Protein AF-A0A7V9Q1S1-F1 (afdb_monomer_lite)

Radius of gyration: 21.04 Å; chains: 1; bounding box: 52×29×52 Å

Structure (mmCIF, N/CA/C/O backbone):
data_AF-A0A7V9Q1S1-F1
#
_entry.id   AF-A0A7V9Q1S1-F1
#
loop_
_atom_site.group_PDB
_atom_site.id
_atom_site.type_symbol
_atom_site.label_atom_id
_atom_site.label_alt_id
_atom_site.label_comp_id
_atom_site.label_asym_id
_atom_site.label_entity_id
_atom_site.label_seq_id
_atom_site.pdbx_PDB_ins_code
_atom_site.Cartn_x
_atom_site.Cartn_y
_atom_site.Cartn_z
_atom_site.occupancy
_atom_site.B_iso_or_equiv
_atom_site.auth_seq_id
_atom_site.auth_comp_id
_atom_site.auth_asym_id
_atom_site.auth_atom_id
_atom_site.pdbx_PDB_model_num
ATOM 1 N N . SER A 1 1 ? -12.401 18.064 0.194 1.00 54.75 1 SER A N 1
ATOM 2 C CA . SER A 1 1 ? -12.047 16.628 0.103 1.00 54.75 1 SER A CA 1
ATOM 3 C C . SER A 1 1 ? -12.050 15.914 1.455 1.00 54.75 1 SER A C 1
ATOM 5 O O . SER A 1 1 ? -12.753 14.924 1.586 1.00 54.75 1 SER A O 1
ATOM 7 N N . VAL A 1 2 ? -11.373 16.431 2.492 1.00 55.75 2 VAL A N 1
ATOM 8 C CA . VAL A 1 2 ? -11.331 15.814 3.843 1.00 55.75 2 VAL A CA 1
ATOM 9 C C . VAL A 1 2 ? -12.716 15.676 4.501 1.00 55.75 2 VAL A C 1
ATOM 11 O O . VAL A 1 2 ? -13.007 14.653 5.111 1.00 55.75 2 VAL A O 1
ATOM 14 N N . LEU A 1 3 ? -13.599 16.665 4.326 1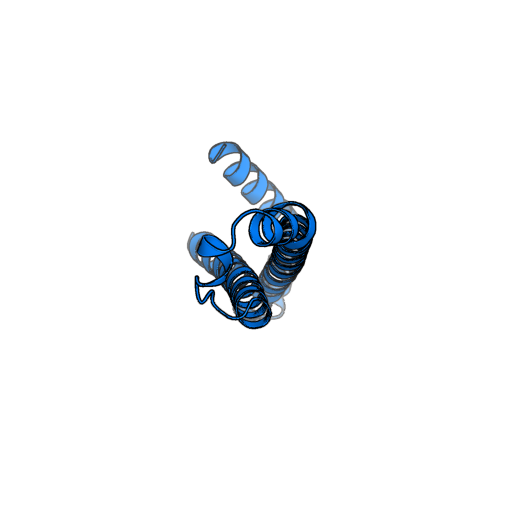.00 69.00 3 LEU A N 1
ATOM 15 C CA . LEU A 1 3 ? -14.962 16.634 4.879 1.00 69.00 3 LEU A CA 1
ATOM 16 C C . LEU A 1 3 ? -15.835 15.523 4.278 1.00 69.00 3 LEU A C 1
ATOM 18 O O . LEU A 1 3 ? -16.585 14.882 5.006 1.00 69.00 3 LEU A O 1
ATOM 22 N N . LEU A 1 4 ? -15.706 15.259 2.973 1.00 72.69 4 LEU A N 1
ATOM 23 C CA . LEU A 1 4 ? -16.445 14.182 2.305 1.00 72.69 4 LEU A CA 1
ATOM 24 C C . LEU A 1 4 ? -15.960 12.813 2.783 1.00 72.69 4 LEU A C 1
ATOM 26 O O . LEU A 1 4 ? -16.775 11.981 3.160 1.00 72.69 4 LEU A O 1
ATOM 30 N N . VAL A 1 5 ? -14.641 12.619 2.872 1.00 65.44 5 VAL A N 1
ATOM 31 C CA . VAL A 1 5 ? -14.042 11.387 3.411 1.00 65.44 5 VAL A CA 1
ATOM 32 C C . VAL A 1 5 ? -14.495 11.148 4.855 1.00 65.44 5 VAL A C 1
ATOM 34 O O . VAL A 1 5 ? -14.924 10.048 5.190 1.00 65.44 5 VAL A O 1
ATOM 37 N N . ALA A 1 6 ? -14.488 12.187 5.696 1.00 66.94 6 ALA A N 1
ATOM 38 C CA . ALA A 1 6 ? -14.961 12.090 7.075 1.00 66.94 6 ALA A CA 1
ATOM 39 C C . ALA A 1 6 ? -16.452 11.720 7.168 1.00 66.94 6 ALA A C 1
ATOM 41 O O . ALA A 1 6 ? -16.836 10.970 8.065 1.00 66.94 6 ALA A O 1
ATOM 42 N N . ASN A 1 7 ? -17.294 12.222 6.258 1.00 68.62 7 ASN A N 1
ATOM 43 C CA . ASN A 1 7 ? -18.726 11.926 6.263 1.00 68.62 7 ASN A CA 1
ATOM 44 C C . ASN A 1 7 ? -19.025 10.504 5.763 1.00 68.62 7 ASN A C 1
ATOM 46 O O . ASN A 1 7 ? -19.834 9.798 6.362 1.00 68.62 7 ASN A O 1
ATOM 50 N N . THR A 1 8 ? -18.307 10.045 4.736 1.00 75.75 8 THR A N 1
ATOM 51 C CA . THR A 1 8 ? -18.401 8.669 4.228 1.00 75.75 8 THR A CA 1
ATOM 52 C C . THR A 1 8 ? -17.941 7.650 5.270 1.00 75.75 8 THR A C 1
ATOM 54 O O . THR A 1 8 ? -18.613 6.642 5.483 1.00 75.75 8 THR A O 1
ATOM 57 N N . ILE A 1 9 ? -16.850 7.935 5.994 1.00 65.69 9 ILE A N 1
ATOM 58 C CA . ILE A 1 9 ? -16.391 7.091 7.109 1.00 65.69 9 ILE A CA 1
ATOM 59 C C . ILE A 1 9 ? -17.472 7.011 8.196 1.00 65.69 9 ILE A C 1
ATOM 61 O O . ILE A 1 9 ? -17.788 5.914 8.656 1.00 65.69 9 ILE A O 1
ATOM 65 N N . ARG A 1 10 ? -18.099 8.143 8.551 1.00 65.88 10 ARG A N 1
ATOM 66 C CA . ARG A 1 10 ? -19.191 8.205 9.538 1.00 65.88 10 ARG A CA 1
ATOM 67 C C . ARG A 1 10 ? -20.388 7.339 9.140 1.00 65.88 10 ARG A C 1
ATOM 69 O O . ARG A 1 10 ? -20.892 6.590 9.970 1.00 65.88 10 ARG A O 1
ATOM 76 N N . LEU A 1 11 ? -20.797 7.411 7.873 1.00 72.38 11 LEU A N 1
ATOM 77 C CA . LEU A 1 11 ? -21.866 6.589 7.299 1.00 72.38 11 LEU A CA 1
ATOM 78 C C . LEU A 1 11 ? -21.519 5.095 7.322 1.00 72.38 11 LEU A C 1
ATOM 80 O O . LEU A 1 11 ? -22.343 4.285 7.741 1.00 72.38 11 LEU A O 1
ATOM 84 N N . SER A 1 12 ? -20.290 4.728 6.946 1.00 67.75 12 SER A N 1
ATOM 85 C CA . SER A 1 12 ? -19.846 3.326 6.949 1.00 67.75 12 SER A CA 1
ATOM 86 C C . SER A 1 12 ? -19.779 2.726 8.360 1.00 67.75 12 SER A C 1
ATOM 88 O O . SER A 1 12 ? -20.193 1.587 8.573 1.00 67.75 12 SER A O 1
ATOM 90 N N . LEU A 1 13 ? -19.328 3.513 9.345 1.00 64.12 13 LEU A N 1
ATOM 91 C CA . LEU A 1 13 ? -19.295 3.116 10.752 1.00 64.12 13 LEU A CA 1
ATOM 92 C C . LEU A 1 13 ? -20.707 2.965 11.317 1.00 64.12 13 LEU A C 1
ATOM 94 O O . LEU A 1 13 ? -20.964 2.018 12.055 1.00 64.12 13 LEU A O 1
ATOM 98 N N . TYR A 1 14 ? -21.635 3.850 10.942 1.00 69.75 14 TYR A N 1
ATOM 99 C CA . TYR A 1 14 ? -23.040 3.717 11.324 1.00 69.75 14 TYR A CA 1
ATOM 100 C C . TYR A 1 14 ? -23.667 2.442 10.752 1.00 69.75 14 TYR A C 1
ATOM 102 O O . TYR A 1 14 ? -24.372 1.737 11.472 1.00 69.75 14 TYR A O 1
ATOM 110 N N . ALA A 1 15 ? -23.360 2.106 9.495 1.00 65.38 15 ALA A N 1
ATOM 111 C CA . ALA A 1 15 ? -23.848 0.891 8.846 1.00 65.38 15 ALA A CA 1
ATOM 112 C C . ALA A 1 15 ? -23.319 -0.396 9.511 1.00 65.38 15 ALA A C 1
ATOM 114 O O . ALA A 1 15 ? -24.051 -1.378 9.605 1.00 65.38 15 ALA A O 1
ATOM 115 N N . ARG A 1 16 ? -22.083 -0.384 10.035 1.00 67.12 16 ARG A N 1
ATOM 116 C CA . ARG A 1 16 ? -21.456 -1.537 10.717 1.00 67.12 16 ARG A CA 1
ATOM 117 C C . ARG A 1 16 ? -21.588 -1.524 12.245 1.00 67.12 16 ARG A C 1
ATOM 119 O O . ARG A 1 16 ? -21.086 -2.425 12.914 1.00 67.12 16 ARG A O 1
ATOM 126 N N . ARG A 1 17 ? -22.283 -0.538 12.826 1.00 70.06 17 ARG A N 1
ATOM 127 C CA . ARG A 1 17 ? -22.402 -0.370 14.287 1.00 70.06 17 ARG A CA 1
ATOM 128 C C . ARG A 1 17 ? -22.976 -1.611 14.979 1.00 70.06 17 ARG A C 1
ATOM 130 O O . ARG A 1 17 ? -22.471 -1.996 16.027 1.00 70.06 17 ARG A O 1
ATOM 137 N N . ARG A 1 18 ? -23.977 -2.256 14.370 1.00 68.38 18 ARG A N 1
ATOM 138 C CA . ARG A 1 18 ? -24.603 -3.483 14.893 1.00 68.38 18 ARG A CA 1
ATOM 139 C C . ARG A 1 18 ? -23.640 -4.672 14.923 1.00 68.38 18 ARG A C 1
ATOM 141 O O . ARG A 1 18 ? -23.660 -5.428 15.883 1.00 68.38 18 ARG A O 1
ATOM 148 N N . GLU A 1 19 ? -22.782 -4.825 13.914 1.00 70.81 19 GLU A N 1
ATOM 149 C CA . GLU A 1 19 ? -21.784 -5.906 13.878 1.00 70.81 19 GLU A CA 1
ATOM 150 C C . GLU A 1 19 ? -20.736 -5.722 14.978 1.00 70.81 19 GLU A C 1
ATOM 152 O O . GLU A 1 19 ? -20.410 -6.668 15.689 1.00 70.81 19 GLU A O 1
ATOM 157 N N . VAL A 1 20 ? -20.257 -4.488 15.166 1.00 71.25 20 VAL A N 1
ATOM 158 C CA . VAL A 1 20 ? -19.297 -4.150 16.227 1.00 71.25 20 VAL A CA 1
ATOM 159 C C . VAL A 1 20 ? -19.910 -4.357 17.616 1.00 71.25 20 VAL A C 1
ATOM 161 O O . VAL A 1 20 ? -19.244 -4.863 18.517 1.00 71.25 20 VAL A O 1
ATOM 164 N N . GLU A 1 21 ? -21.178 -3.990 17.793 1.00 73.88 21 GLU A N 1
ATOM 165 C CA . GLU A 1 21 ? -21.922 -4.179 19.041 1.00 73.88 21 GLU A CA 1
ATOM 166 C C . GLU A 1 21 ? -22.132 -5.665 19.357 1.00 73.88 21 GLU A C 1
ATOM 168 O O . GLU A 1 21 ? -21.845 -6.090 20.474 1.00 73.88 21 GLU A O 1
ATOM 173 N N . VAL A 1 22 ? -22.504 -6.480 18.361 1.00 77.75 22 VAL A N 1
ATOM 174 C CA . VAL A 1 22 ? -22.560 -7.943 18.499 1.00 77.75 22 VAL A CA 1
ATOM 175 C C . VAL A 1 22 ? -21.187 -8.495 18.879 1.00 77.75 22 VAL A C 1
ATOM 177 O O . VAL A 1 22 ? -21.092 -9.216 19.864 1.00 77.75 22 VAL A O 1
ATOM 180 N N . MET A 1 23 ? -20.106 -8.113 18.190 1.00 78.06 23 MET A N 1
ATOM 181 C CA . MET A 1 23 ? -18.752 -8.581 18.525 1.00 78.06 23 MET A CA 1
ATOM 182 C C . MET A 1 23 ? -18.353 -8.237 19.968 1.00 78.06 23 MET A C 1
ATOM 184 O O . MET A 1 23 ? -17.779 -9.079 20.658 1.00 78.06 23 MET A O 1
ATOM 188 N N . LYS A 1 24 ? -18.700 -7.041 20.462 1.00 76.56 24 LYS A N 1
ATOM 189 C CA . LYS A 1 24 ? -18.458 -6.668 21.865 1.00 76.56 24 LYS A CA 1
ATOM 190 C C . LYS A 1 24 ? -19.303 -7.476 22.854 1.00 76.56 24 LYS A C 1
ATOM 192 O O . LYS A 1 24 ? -18.793 -7.822 23.916 1.00 76.56 24 LYS A O 1
ATOM 197 N N . LEU A 1 25 ? -20.546 -7.819 22.513 1.00 79.19 25 LEU A N 1
ATOM 198 C CA . LEU A 1 25 ? -21.430 -8.634 23.359 1.00 79.19 25 LEU A CA 1
ATOM 199 C C . LEU A 1 25 ? -20.941 -10.081 23.522 1.00 79.19 25 LEU A C 1
ATOM 201 O O . LEU A 1 25 ? -21.151 -10.671 24.577 1.00 79.19 25 LEU A O 1
ATOM 205 N N . VAL A 1 26 ? -20.242 -10.638 22.526 1.00 79.06 26 VAL A N 1
ATOM 206 C CA . VAL A 1 26 ? -19.604 -11.970 22.624 1.00 79.06 26 VAL A CA 1
ATOM 207 C C . VAL A 1 26 ? -18.214 -11.902 23.292 1.00 79.06 26 VAL A C 1
ATOM 209 O O . VAL A 1 26 ? -17.508 -12.903 23.377 1.00 79.06 26 VAL A O 1
ATOM 212 N N . GLY A 1 27 ? -17.796 -10.729 23.788 1.00 80.56 27 GLY A N 1
ATOM 213 C CA . GLY A 1 27 ? -16.519 -10.542 24.486 1.00 80.56 27 GLY A CA 1
ATOM 214 C C . GLY A 1 27 ? -15.299 -10.430 23.565 1.00 80.56 27 GLY A C 1
ATOM 215 O O . GLY A 1 27 ? -14.173 -10.656 24.011 1.00 80.56 27 GLY A O 1
ATOM 216 N N . ALA A 1 28 ? -15.485 -10.092 22.284 1.00 80.81 28 ALA A N 1
ATOM 217 C CA . ALA A 1 28 ? -14.369 -9.932 21.359 1.00 80.81 28 ALA A CA 1
ATOM 218 C C . ALA A 1 28 ? -13.477 -8.748 21.768 1.00 80.81 28 ALA A C 1
ATOM 220 O O . ALA A 1 28 ? -13.951 -7.650 22.068 1.00 80.81 28 ALA A O 1
ATOM 221 N N . THR A 1 29 ? -12.160 -8.961 21.748 1.00 80.00 29 THR A N 1
ATOM 222 C CA . THR A 1 29 ? -11.180 -7.911 22.043 1.00 80.00 29 THR A CA 1
ATOM 223 C C . THR A 1 29 ? -11.187 -6.839 20.949 1.00 80.00 29 THR A C 1
ATOM 225 O O . THR A 1 29 ? -11.432 -7.131 19.777 1.00 80.00 29 THR A O 1
ATOM 228 N N . ASP A 1 30 ? -10.835 -5.594 21.293 1.00 74.19 30 ASP A N 1
ATOM 229 C CA . ASP A 1 30 ? -10.742 -4.487 20.322 1.00 74.19 30 ASP A CA 1
ATOM 230 C C . ASP A 1 30 ? -9.810 -4.799 19.134 1.00 74.19 30 ASP A C 1
ATOM 232 O O . ASP A 1 30 ? -9.915 -4.178 18.077 1.00 74.19 30 ASP A O 1
ATOM 236 N N . TRP A 1 31 ? -8.891 -5.757 19.291 1.00 74.81 31 TRP A N 1
ATOM 237 C CA . TRP A 1 31 ? -8.019 -6.254 18.228 1.00 74.81 31 TRP A CA 1
ATOM 238 C C . TRP A 1 31 ? -8.772 -7.079 17.176 1.00 74.81 31 TRP A C 1
ATOM 240 O O . TRP A 1 31 ? -8.522 -6.919 15.982 1.00 74.81 31 TRP A O 1
ATOM 250 N N . PHE A 1 32 ? -9.733 -7.904 17.598 1.00 75.50 32 PHE A N 1
ATOM 251 C CA . PHE A 1 32 ? -10.530 -8.751 16.707 1.00 75.50 32 PHE A CA 1
ATOM 252 C C . PHE A 1 32 ? -11.435 -7.918 15.789 1.00 75.50 32 PHE A C 1
ATOM 254 O O . PHE A 1 32 ? -11.575 -8.206 14.606 1.00 75.50 32 PHE A O 1
ATOM 261 N N . ILE A 1 33 ? -11.955 -6.804 16.311 1.00 73.62 33 ILE A N 1
ATOM 262 C CA . ILE A 1 33 ? -12.779 -5.845 15.559 1.00 73.62 33 ILE A CA 1
AT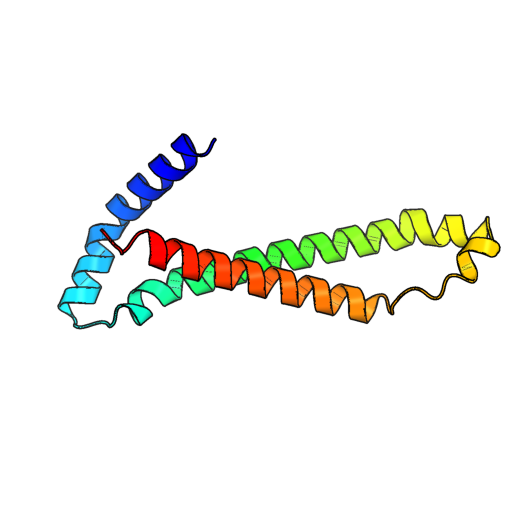OM 263 C C . ILE A 1 33 ? -11.944 -5.099 14.497 1.00 73.62 33 ILE A C 1
ATOM 265 O O . ILE A 1 33 ? -12.463 -4.671 13.469 1.00 73.62 33 ILE A O 1
ATOM 269 N N . ARG A 1 34 ? -10.631 -4.945 14.719 1.00 74.19 34 ARG A N 1
ATOM 270 C CA . ARG A 1 34 ? -9.719 -4.197 13.830 1.00 74.19 34 ARG A CA 1
ATOM 271 C C . ARG A 1 34 ? -9.126 -5.045 12.713 1.00 74.19 34 ARG A C 1
ATOM 273 O O . ARG A 1 34 ? -8.807 -4.509 11.655 1.00 74.19 34 ARG A O 1
ATOM 280 N N . TRP A 1 35 ? -8.985 -6.345 12.941 1.00 81.69 35 TRP A N 1
ATOM 281 C CA . TRP A 1 35 ? -8.431 -7.298 11.981 1.00 81.69 35 TRP A CA 1
ATOM 282 C C . TRP A 1 35 ? -9.018 -7.227 10.559 1.00 81.69 35 TRP A C 1
ATOM 284 O O . TRP A 1 35 ? -8.220 -7.153 9.622 1.00 81.69 35 TRP A O 1
ATOM 294 N N . PRO A 1 36 ? -10.350 -7.170 10.344 1.00 81.25 36 PRO A N 1
ATOM 295 C CA . PRO A 1 36 ? -10.908 -7.087 8.990 1.00 81.25 36 PRO A CA 1
ATOM 296 C C . PRO A 1 36 ? -10.442 -5.840 8.223 1.00 81.25 36 PRO A C 1
ATOM 298 O O . PRO A 1 36 ? -10.105 -5.931 7.046 1.00 81.25 36 PRO A O 1
ATOM 301 N N . PHE A 1 37 ? -10.324 -4.694 8.897 1.00 75.81 37 PHE A N 1
ATOM 302 C CA . PHE A 1 37 ? -9.851 -3.453 8.275 1.00 75.81 37 PHE A CA 1
ATOM 303 C C . PHE A 1 37 ? -8.358 -3.491 7.941 1.00 75.81 37 PHE A C 1
ATOM 305 O O . PHE A 1 37 ? -7.918 -2.918 6.943 1.00 75.81 37 PHE A O 1
ATOM 312 N N . VAL A 1 38 ? -7.553 -4.163 8.769 1.00 81.56 38 VAL A N 1
ATOM 313 C CA . VAL A 1 38 ? -6.123 -4.355 8.491 1.00 81.56 38 VAL A CA 1
ATOM 314 C C . VAL A 1 38 ? -5.944 -5.235 7.254 1.00 81.56 38 VAL A C 1
ATOM 316 O O . VAL A 1 38 ? -5.133 -4.894 6.397 1.00 81.56 38 VAL A O 1
ATOM 319 N N . ILE A 1 39 ? -6.733 -6.307 7.119 1.00 85.31 39 ILE A N 1
ATOM 320 C CA . ILE A 1 39 ? -6.734 -7.162 5.922 1.00 85.31 39 ILE A CA 1
ATOM 321 C C . ILE A 1 39 ? -7.107 -6.350 4.678 1.00 85.31 39 ILE A C 1
ATOM 323 O O . ILE A 1 39 ? -6.414 -6.429 3.667 1.00 85.31 39 ILE A O 1
ATOM 327 N N . GLU A 1 40 ? -8.155 -5.531 4.758 1.00 82.25 40 GLU A N 1
ATOM 328 C CA . GLU A 1 40 ? -8.578 -4.671 3.648 1.00 82.25 40 GLU A CA 1
ATOM 329 C C . GLU A 1 40 ? -7.464 -3.684 3.249 1.00 82.25 40 GLU A C 1
ATOM 331 O O . GLU A 1 40 ? -7.138 -3.548 2.071 1.00 82.25 40 GLU A O 1
ATOM 336 N N . GLY A 1 41 ? -6.785 -3.083 4.233 1.00 84.94 41 GLY A N 1
ATOM 337 C CA . GLY A 1 41 ? -5.621 -2.223 4.005 1.00 84.94 41 GLY A CA 1
ATOM 338 C C . GLY A 1 41 ? -4.442 -2.953 3.356 1.00 84.94 41 GLY A C 1
ATOM 339 O O . GLY A 1 41 ? -3.826 -2.420 2.432 1.00 84.94 41 GLY A O 1
ATOM 340 N N . ILE A 1 42 ? -4.136 -4.179 3.786 1.00 86.50 42 ILE A N 1
ATOM 341 C CA . ILE A 1 42 ? -3.090 -5.011 3.173 1.00 86.50 42 ILE A CA 1
ATOM 342 C C . ILE A 1 42 ? -3.435 -5.322 1.714 1.00 86.50 42 ILE A C 1
ATOM 344 O O . ILE A 1 42 ? -2.575 -5.162 0.851 1.00 86.50 42 ILE A O 1
ATOM 348 N N . LEU A 1 43 ? -4.679 -5.712 1.423 1.00 88.69 43 LEU A N 1
ATOM 349 C CA . LEU A 1 43 ? -5.134 -6.021 0.063 1.00 88.69 43 LEU A CA 1
ATOM 350 C C . LEU A 1 43 ? -5.016 -4.807 -0.862 1.00 88.69 43 LEU A C 1
ATOM 352 O O . LEU A 1 43 ? -4.458 -4.913 -1.954 1.00 88.69 43 LEU A O 1
ATOM 356 N N . VAL A 1 44 ? -5.478 -3.640 -0.408 1.00 87.44 44 VAL A N 1
ATOM 357 C CA . VAL A 1 44 ? -5.363 -2.387 -1.168 1.00 87.44 44 VAL A CA 1
ATOM 358 C C . VAL A 1 44 ? -3.894 -2.012 -1.390 1.00 87.44 44 VAL A C 1
ATOM 360 O O . VAL A 1 44 ? -3.513 -1.656 -2.505 1.00 87.44 44 VAL A O 1
ATOM 363 N N . GLY A 1 45 ? -3.050 -2.141 -0.362 1.00 86.69 45 GLY A N 1
ATOM 364 C CA . GLY A 1 45 ? -1.614 -1.867 -0.456 1.00 86.69 45 GLY A CA 1
ATOM 365 C C . GLY A 1 45 ? -0.886 -2.813 -1.412 1.00 86.69 45 GLY A C 1
ATOM 366 O O . GLY A 1 45 ? -0.043 -2.373 -2.190 1.00 86.69 45 GLY A O 1
ATOM 367 N N . ALA A 1 46 ? -1.248 -4.096 -1.404 1.00 89.12 46 ALA A N 1
ATOM 368 C CA . ALA A 1 46 ? -0.683 -5.104 -2.293 1.00 89.12 46 ALA A CA 1
ATOM 369 C C . ALA A 1 46 ? -1.072 -4.848 -3.754 1.00 89.12 46 ALA A C 1
ATOM 371 O O . ALA A 1 46 ? -0.203 -4.847 -4.622 1.00 89.12 46 ALA A O 1
ATOM 372 N N . LEU A 1 47 ? -2.350 -4.568 -4.028 1.00 91.38 47 LEU A N 1
ATOM 373 C CA . LEU A 1 47 ? -2.827 -4.255 -5.379 1.00 91.38 47 LEU A CA 1
ATOM 374 C C . LEU A 1 47 ? -2.212 -2.956 -5.917 1.00 91.38 47 LEU A C 1
ATOM 376 O O . LEU A 1 47 ? -1.760 -2.919 -7.061 1.00 91.38 47 LEU A O 1
ATOM 380 N N . GLY A 1 48 ? -2.142 -1.910 -5.089 1.00 88.75 48 GLY A N 1
ATOM 381 C CA . GLY A 1 48 ? -1.498 -0.648 -5.455 1.00 88.75 48 GLY A CA 1
ATOM 382 C C . GLY A 1 48 ? 0.004 -0.807 -5.705 1.00 88.75 48 GLY A C 1
ATOM 383 O O . GLY A 1 48 ? 0.522 -0.299 -6.699 1.00 88.75 48 GLY A O 1
ATOM 384 N N . GLY A 1 49 ? 0.695 -1.565 -4.848 1.00 89.12 49 GLY A N 1
ATOM 385 C CA . GLY A 1 49 ? 2.111 -1.892 -5.012 1.00 89.12 49 GLY A CA 1
ATOM 386 C C . GLY A 1 49 ? 2.384 -2.695 -6.285 1.00 89.12 49 GLY A C 1
ATOM 387 O O . GLY A 1 49 ? 3.305 -2.365 -7.029 1.00 89.12 49 GLY A O 1
ATOM 388 N N . LEU A 1 50 ? 1.548 -3.695 -6.583 1.00 91.12 50 LEU A N 1
ATOM 389 C CA . LEU A 1 50 ? 1.634 -4.485 -7.812 1.00 91.12 50 LEU A CA 1
ATOM 390 C C . LEU A 1 50 ? 1.471 -3.602 -9.058 1.00 91.12 50 LEU A C 1
ATOM 392 O O . LEU A 1 50 ? 2.279 -3.686 -9.981 1.00 91.12 50 LEU A O 1
ATOM 396 N N . LEU A 1 51 ? 0.463 -2.725 -9.069 1.00 91.50 51 LEU A N 1
ATOM 397 C CA . LEU A 1 51 ? 0.230 -1.780 -10.164 1.00 91.50 51 LEU A CA 1
ATOM 398 C C . LEU A 1 51 ? 1.415 -0.832 -10.370 1.00 91.50 51 LEU A C 1
ATOM 400 O O . LEU A 1 51 ? 1.849 -0.638 -11.505 1.00 91.50 51 LEU A O 1
ATOM 404 N N . ALA A 1 52 ? 1.965 -0.273 -9.289 1.00 87.88 52 ALA A N 1
ATOM 405 C CA . ALA A 1 52 ? 3.123 0.617 -9.353 1.00 87.88 52 ALA A CA 1
ATOM 406 C C . ALA A 1 52 ? 4.354 -0.094 -9.932 1.00 87.88 52 ALA A C 1
ATOM 408 O O . ALA A 1 52 ? 5.037 0.441 -10.805 1.00 87.88 52 ALA A O 1
ATOM 409 N N . VAL A 1 53 ? 4.605 -1.325 -9.486 1.00 88.62 53 VAL A N 1
ATOM 410 C CA . VAL A 1 53 ? 5.683 -2.177 -9.991 1.00 88.62 53 VAL A CA 1
ATOM 411 C C . VAL A 1 53 ? 5.520 -2.468 -11.486 1.00 88.62 53 VAL A C 1
ATOM 413 O O . VAL A 1 53 ? 6.488 -2.372 -12.239 1.00 88.62 53 VAL A O 1
ATOM 416 N N . LEU A 1 54 ? 4.302 -2.778 -11.932 1.00 89.19 54 LEU A N 1
ATOM 417 C CA . LEU A 1 54 ? 4.005 -3.061 -13.336 1.00 89.19 54 LEU A CA 1
ATOM 418 C C . LEU A 1 54 ? 4.238 -1.815 -14.207 1.00 89.19 54 LEU A C 1
ATOM 420 O O . LEU A 1 54 ? 4.931 -1.892 -15.222 1.00 89.19 54 LEU A O 1
ATOM 424 N N . LEU A 1 55 ? 3.752 -0.650 -13.767 1.00 88.31 55 LEU A N 1
ATOM 425 C CA . LEU A 1 55 ? 3.989 0.635 -14.436 1.00 88.31 55 LEU A CA 1
ATOM 426 C C . LEU A 1 55 ? 5.479 0.976 -14.537 1.00 88.31 55 LEU A C 1
ATOM 428 O O . LEU A 1 55 ? 5.939 1.419 -15.591 1.00 88.31 55 LEU A O 1
ATOM 432 N N . LEU A 1 56 ? 6.241 0.758 -13.463 1.00 86.56 56 LEU A N 1
ATOM 433 C CA . LEU A 1 56 ? 7.689 0.969 -13.458 1.00 86.56 56 LEU A CA 1
ATOM 434 C C . LEU A 1 56 ? 8.404 0.014 -14.418 1.00 86.56 56 LEU A C 1
ATOM 436 O O . LEU A 1 56 ? 9.295 0.446 -15.146 1.00 86.56 56 LEU A O 1
ATOM 440 N N . GLY A 1 57 ? 7.994 -1.256 -14.464 1.00 85.00 57 GLY A N 1
ATOM 441 C CA . GLY A 1 57 ? 8.515 -2.244 -15.411 1.00 85.00 57 GLY A CA 1
ATOM 442 C C . GLY A 1 57 ? 8.294 -1.829 -16.865 1.00 85.00 57 GLY A C 1
ATOM 443 O O . GLY A 1 57 ? 9.243 -1.798 -17.648 1.00 85.00 57 GLY A O 1
ATOM 444 N N . VAL A 1 58 ? 7.065 -1.431 -17.207 1.00 86.81 58 VAL A N 1
ATOM 445 C CA . VAL A 1 58 ? 6.722 -0.944 -18.553 1.00 86.81 58 VAL A CA 1
ATOM 446 C C . VAL A 1 58 ? 7.515 0.315 -18.895 1.00 86.81 58 VAL A C 1
ATOM 448 O O . VAL A 1 58 ? 8.107 0.391 -19.967 1.00 86.81 58 VAL A O 1
ATOM 451 N N . SER A 1 59 ? 7.591 1.275 -17.972 1.00 83.62 59 SER A N 1
ATOM 452 C CA . SER A 1 59 ? 8.335 2.524 -18.178 1.00 83.62 59 SER A CA 1
ATOM 453 C C . SER A 1 59 ? 9.825 2.266 -18.402 1.00 83.62 59 SER A C 1
ATOM 455 O O . SER A 1 59 ? 10.446 2.896 -19.253 1.00 83.62 59 SER A O 1
ATOM 457 N N . LYS A 1 60 ? 10.405 1.302 -17.681 1.00 79.44 60 LYS A N 1
ATOM 458 C CA . LYS A 1 60 ? 11.809 0.919 -17.838 1.00 79.44 60 LYS A CA 1
ATOM 459 C C . LYS A 1 60 ? 12.087 0.345 -19.231 1.00 79.44 60 LYS A C 1
ATOM 461 O O . LYS A 1 60 ? 13.040 0.777 -19.872 1.00 79.44 60 LYS A O 1
ATOM 466 N N . VAL A 1 61 ? 11.237 -0.554 -19.726 1.00 80.88 61 VAL A N 1
ATOM 467 C CA . VAL A 1 61 ? 11.403 -1.142 -21.069 1.00 80.88 61 VAL A CA 1
ATOM 468 C C . VAL A 1 61 ? 11.110 -0.129 -22.179 1.00 80.88 61 VAL A C 1
ATOM 470 O O . VAL A 1 61 ? 11.826 -0.082 -23.173 1.00 80.88 61 VAL A O 1
ATOM 473 N N . ALA A 1 62 ? 10.084 0.706 -22.014 1.00 81.81 62 ALA A N 1
ATOM 474 C CA . ALA A 1 62 ? 9.653 1.641 -23.050 1.00 81.81 62 ALA A CA 1
ATOM 475 C C . ALA A 1 62 ? 10.529 2.900 -23.157 1.00 81.81 62 ALA A C 1
ATOM 477 O O . ALA A 1 62 ? 10.651 3.458 -24.243 1.00 81.81 62 ALA A O 1
ATOM 478 N N . LEU A 1 63 ? 11.114 3.371 -22.047 1.00 77.75 63 LEU A N 1
ATOM 479 C CA . LEU A 1 63 ? 11.857 4.638 -21.997 1.00 77.75 63 LEU A CA 1
ATOM 480 C C . LEU A 1 63 ? 13.345 4.426 -21.712 1.00 77.75 63 LEU A C 1
ATOM 482 O O . LEU A 1 63 ? 14.184 4.930 -22.454 1.00 77.75 63 LEU A O 1
ATOM 486 N N . LEU A 1 64 ? 13.692 3.685 -20.652 1.00 73.06 64 LEU A N 1
ATOM 487 C CA . LEU A 1 64 ? 15.084 3.589 -20.190 1.00 73.06 64 LEU A CA 1
ATOM 488 C C . LEU A 1 64 ? 15.951 2.703 -21.088 1.00 73.06 64 LEU A C 1
ATOM 490 O O . LEU A 1 64 ? 17.102 3.057 -21.339 1.00 73.06 64 LEU A O 1
ATOM 494 N N . ASP A 1 65 ? 15.422 1.581 -21.577 1.00 74.44 65 ASP A N 1
ATOM 495 C CA . ASP A 1 65 ? 16.186 0.661 -22.429 1.00 74.44 65 ASP A CA 1
ATOM 496 C C . ASP A 1 65 ? 16.568 1.307 -23.795 1.00 74.44 65 ASP A C 1
ATOM 498 O O . ASP A 1 65 ? 17.744 1.240 -24.166 1.00 74.44 65 ASP A O 1
ATOM 502 N N . PRO A 1 66 ? 15.679 2.049 -24.495 1.00 74.69 66 PRO A N 1
ATOM 503 C CA . PRO A 1 66 ? 16.041 2.817 -25.696 1.00 74.69 66 PRO A CA 1
ATOM 504 C C . PRO A 1 66 ? 16.997 3.990 -25.428 1.00 74.69 66 PRO A C 1
ATOM 506 O O . PRO A 1 66 ? 17.919 4.233 -26.207 1.00 74.69 66 PRO A O 1
ATOM 509 N N . LEU A 1 67 ? 16.811 4.713 -24.315 1.00 70.12 67 LEU A N 1
ATOM 510 C CA . LEU A 1 67 ? 17.675 5.840 -23.931 1.00 70.12 67 LEU A CA 1
ATOM 511 C C . LEU A 1 67 ? 19.107 5.390 -23.618 1.00 70.12 67 LEU A C 1
ATOM 513 O O . LEU A 1 67 ? 20.059 6.073 -23.995 1.00 70.12 67 LEU A O 1
ATOM 517 N N . ARG A 1 68 ? 19.275 4.230 -22.971 1.00 68.94 68 ARG A N 1
ATOM 518 C CA . ARG A 1 68 ? 20.595 3.634 -22.704 1.00 68.94 68 ARG A CA 1
ATOM 519 C C . ARG A 1 68 ? 21.307 3.189 -23.979 1.00 68.94 68 ARG A C 1
ATOM 521 O O . ARG A 1 68 ? 22.523 3.324 -24.053 1.00 68.94 68 ARG A O 1
ATOM 528 N N . ALA A 1 69 ? 20.566 2.701 -24.975 1.00 68.81 69 ALA A N 1
ATOM 529 C CA . ALA A 1 69 ? 21.129 2.351 -26.278 1.00 68.81 69 ALA A CA 1
ATOM 530 C C . ALA A 1 69 ? 21.626 3.588 -27.051 1.00 68.81 69 ALA A C 1
ATOM 532 O O . ALA A 1 69 ? 22.615 3.500 -27.774 1.00 68.81 69 ALA A O 1
ATOM 533 N N . ALA A 1 70 ? 20.972 4.742 -26.876 1.00 72.81 70 ALA A N 1
ATOM 534 C CA . ALA A 1 70 ? 21.344 5.996 -27.531 1.00 72.81 70 ALA A CA 1
ATOM 535 C C . ALA A 1 70 ? 22.449 6.790 -26.799 1.00 72.81 70 ALA A C 1
ATOM 537 O O . ALA A 1 70 ? 23.189 7.530 -27.444 1.00 72.81 70 ALA A O 1
ATOM 538 N N . PHE A 1 71 ? 22.586 6.644 -25.473 1.00 70.56 71 PHE 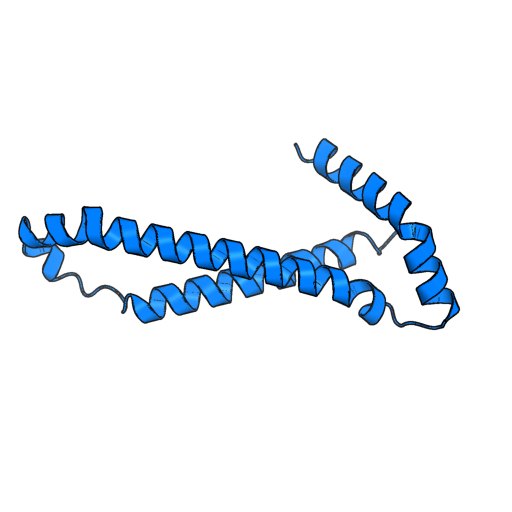A N 1
ATOM 539 C CA . PHE A 1 71 ? 23.532 7.419 -24.657 1.00 70.56 71 PHE A CA 1
ATOM 540 C C . PHE A 1 71 ? 24.344 6.537 -23.685 1.00 70.56 71 PHE A C 1
ATOM 542 O O . PHE A 1 71 ? 23.906 6.291 -22.556 1.00 70.56 71 PHE A O 1
ATOM 549 N N . PRO A 1 72 ? 25.575 6.125 -24.047 1.00 65.88 72 PRO A N 1
ATOM 550 C CA . PRO A 1 72 ? 26.409 5.248 -23.214 1.00 65.88 72 PRO A CA 1
ATOM 551 C C . PRO A 1 72 ? 26.852 5.870 -21.873 1.00 65.88 72 PRO A C 1
ATOM 553 O O . PRO A 1 72 ? 27.150 5.141 -20.931 1.00 65.88 72 PRO A O 1
ATOM 556 N N . LEU A 1 73 ? 26.813 7.201 -21.728 1.00 61.31 73 LEU A N 1
ATOM 557 C CA . LEU A 1 73 ? 27.046 7.901 -20.451 1.00 61.31 73 LEU A CA 1
ATOM 558 C C . LEU A 1 73 ? 25.981 7.588 -19.378 1.00 61.31 73 LEU A C 1
ATOM 560 O O . LEU A 1 73 ? 26.294 7.612 -18.192 1.00 61.31 73 LEU A O 1
ATOM 564 N N . LEU A 1 74 ? 24.745 7.243 -19.770 1.00 59.00 74 LEU A N 1
ATOM 565 C CA . LEU A 1 74 ? 23.697 6.793 -18.840 1.00 59.00 74 LEU A CA 1
ATOM 566 C C . L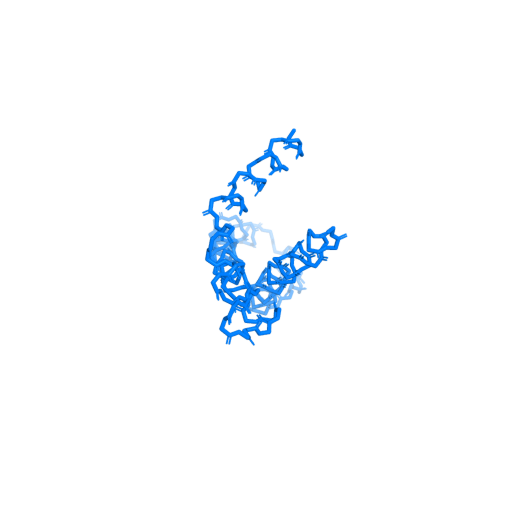EU A 1 74 ? 23.831 5.313 -18.449 1.00 59.00 74 LEU A C 1
ATOM 568 O O . LEU A 1 74 ? 23.235 4.889 -17.458 1.00 59.00 74 LEU A O 1
ATOM 572 N N . ALA A 1 75 ? 24.591 4.519 -19.209 1.00 55.50 75 ALA A N 1
ATOM 573 C CA . ALA A 1 75 ? 24.812 3.103 -18.917 1.00 55.50 75 ALA A CA 1
ATOM 574 C C . ALA A 1 75 ? 25.795 2.886 -17.751 1.00 55.50 75 ALA A C 1
ATOM 576 O O . ALA A 1 75 ? 25.728 1.855 -17.089 1.00 55.50 75 ALA A O 1
ATOM 577 N N . ALA A 1 76 ? 26.659 3.868 -17.469 1.00 51.19 76 ALA A N 1
ATOM 578 C CA . ALA A 1 76 ? 27.625 3.837 -16.367 1.00 51.19 76 ALA A CA 1
ATOM 579 C C . ALA A 1 76 ? 27.025 4.217 -14.999 1.00 51.19 76 ALA A C 1
ATOM 581 O O . ALA A 1 76 ? 27.696 4.096 -13.976 1.00 51.19 76 ALA A O 1
ATOM 582 N N . ALA A 1 77 ? 25.772 4.683 -14.958 1.00 57.97 77 ALA A N 1
ATOM 583 C CA . ALA A 1 77 ? 25.081 4.931 -13.703 1.00 57.97 77 ALA A CA 1
ATOM 584 C C . ALA A 1 77 ? 24.715 3.587 -13.055 1.00 57.97 77 ALA A C 1
ATOM 586 O O . ALA A 1 77 ? 23.689 2.984 -13.397 1.00 57.97 77 ALA A O 1
ATOM 587 N N . GLU A 1 78 ? 25.557 3.124 -12.123 1.00 56.62 78 GLU A N 1
ATOM 588 C CA . GLU A 1 78 ? 25.233 2.018 -11.223 1.00 56.62 78 GLU A CA 1
ATOM 589 C C . GLU A 1 78 ? 23.953 2.363 -10.465 1.00 56.62 78 GLU A C 1
ATOM 591 O O . GLU A 1 78 ? 23.916 3.123 -9.499 1.00 56.62 78 GLU A O 1
ATOM 596 N N . THR A 1 79 ? 22.855 1.839 -10.986 1.00 65.94 79 THR A N 1
ATOM 597 C CA . THR A 1 79 ? 21.528 1.999 -10.422 1.00 65.94 79 THR A CA 1
ATOM 598 C C . THR A 1 79 ? 21.250 0.774 -9.573 1.00 65.94 79 THR A C 1
ATOM 600 O O . THR A 1 79 ? 21.640 -0.341 -9.923 1.00 65.94 79 THR A O 1
ATOM 603 N N . MET A 1 80 ? 20.590 0.987 -8.434 1.00 67.12 80 MET A N 1
ATOM 604 C CA . MET A 1 80 ? 20.196 -0.093 -7.534 1.00 67.12 80 MET A CA 1
ATOM 605 C C . MET A 1 80 ? 19.494 -1.209 -8.317 1.00 67.12 80 MET A C 1
ATOM 607 O O . MET A 1 80 ? 18.712 -0.928 -9.228 1.00 67.12 80 MET A O 1
ATOM 611 N N . ASN A 1 81 ? 19.774 -2.467 -7.960 1.00 81.50 81 ASN A N 1
ATOM 612 C CA . ASN A 1 81 ? 19.185 -3.626 -8.625 1.00 81.50 81 ASN A CA 1
ATOM 613 C C . ASN A 1 81 ? 17.660 -3.452 -8.716 1.00 81.50 81 ASN A C 1
ATOM 615 O O . ASN A 1 81 ? 16.977 -3.314 -7.699 1.00 81.50 81 ASN A O 1
ATOM 619 N N . PHE A 1 82 ? 17.136 -3.449 -9.941 1.00 77.12 82 PHE A N 1
ATOM 620 C CA . PHE A 1 82 ? 15.728 -3.182 -10.221 1.00 77.12 82 PHE A CA 1
ATOM 621 C C . PHE A 1 82 ? 14.791 -4.150 -9.482 1.00 77.12 82 PHE A C 1
ATOM 623 O O . PHE A 1 82 ? 13.748 -3.736 -8.977 1.00 77.12 82 PHE A O 1
ATOM 630 N N . GLY A 1 83 ? 15.199 -5.415 -9.325 1.00 81.38 83 GLY A N 1
ATOM 631 C CA . GLY A 1 83 ? 14.444 -6.396 -8.543 1.00 81.38 83 GLY A CA 1
ATOM 632 C C . GLY A 1 83 ? 14.378 -6.043 -7.054 1.00 81.38 83 GLY A C 1
ATOM 633 O O . GLY A 1 83 ? 13.330 -6.188 -6.426 1.00 81.38 83 GLY A O 1
ATOM 634 N N . LEU A 1 84 ? 15.467 -5.504 -6.500 1.00 85.00 84 LEU A N 1
ATOM 635 C CA . LEU A 1 84 ? 15.530 -5.054 -5.108 1.00 85.00 84 LEU A CA 1
ATOM 636 C C . LEU A 1 84 ? 14.689 -3.785 -4.892 1.00 85.00 84 LEU A C 1
ATOM 638 O O . LEU A 1 84 ? 13.968 -3.695 -3.901 1.00 85.00 84 LEU A O 1
ATOM 642 N N . LEU A 1 85 ? 14.696 -2.850 -5.849 1.00 83.88 85 LEU A N 1
ATOM 643 C CA . LEU A 1 85 ? 13.824 -1.668 -5.834 1.00 83.88 85 LEU A CA 1
ATOM 644 C C . LEU A 1 85 ? 12.337 -2.062 -5.832 1.00 83.88 85 LEU A C 1
ATOM 646 O O . LEU A 1 85 ? 11.567 -1.555 -5.017 1.00 83.88 8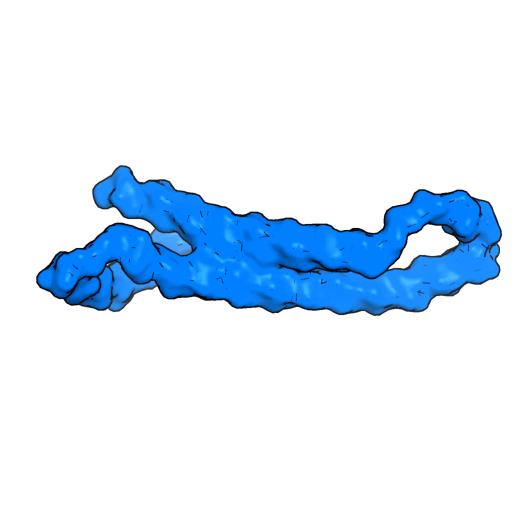5 LEU A O 1
ATOM 650 N N . MET A 1 86 ? 11.936 -2.987 -6.711 1.00 85.62 86 MET A N 1
ATOM 651 C CA . MET A 1 86 ? 10.560 -3.489 -6.773 1.00 85.62 86 MET A CA 1
ATOM 652 C C . MET A 1 86 ? 10.134 -4.157 -5.463 1.00 85.62 86 MET A C 1
ATOM 654 O O . MET A 1 86 ? 9.047 -3.873 -4.963 1.00 85.62 86 MET A O 1
ATOM 658 N N . ALA A 1 87 ? 10.990 -5.008 -4.888 1.00 87.31 87 ALA A N 1
ATOM 659 C CA . ALA A 1 87 ? 10.703 -5.682 -3.624 1.00 87.31 87 ALA A CA 1
ATOM 660 C C . ALA A 1 87 ? 10.509 -4.679 -2.476 1.00 87.31 87 ALA A C 1
ATOM 662 O O . ALA A 1 87 ? 9.529 -4.774 -1.737 1.00 87.31 87 ALA A O 1
ATOM 663 N N . ILE A 1 88 ? 11.393 -3.680 -2.364 1.00 88.81 88 ILE A N 1
ATOM 664 C CA . ILE A 1 88 ? 11.282 -2.627 -1.346 1.00 88.81 88 ILE A CA 1
ATOM 665 C C . ILE A 1 88 ? 9.994 -1.826 -1.528 1.00 88.81 88 ILE A C 1
ATOM 667 O O . ILE A 1 88 ? 9.288 -1.598 -0.550 1.00 88.81 88 ILE A O 1
ATOM 671 N N . LEU A 1 89 ? 9.658 -1.422 -2.756 1.00 8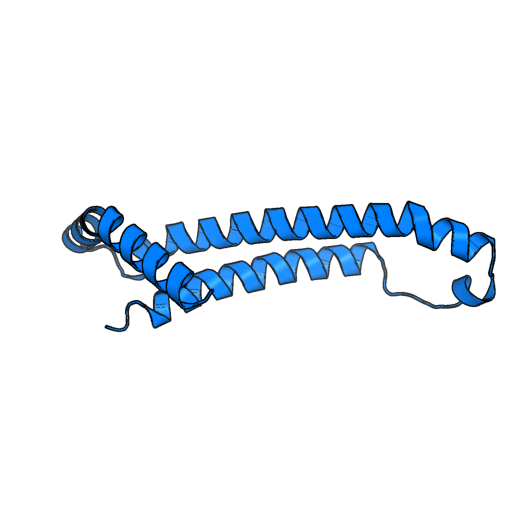7.38 89 LEU A N 1
ATOM 672 C CA . LEU A 1 89 ? 8.439 -0.656 -3.032 1.00 87.38 89 LEU A CA 1
ATOM 673 C C . LEU A 1 89 ? 7.174 -1.430 -2.666 1.00 87.38 89 LEU A C 1
ATOM 675 O O . LEU A 1 89 ? 6.250 -0.862 -2.085 1.00 87.38 89 LEU A O 1
ATOM 679 N N . LEU A 1 90 ? 7.139 -2.724 -2.975 1.00 89.62 90 LEU A N 1
ATOM 680 C CA . LEU A 1 90 ? 5.981 -3.563 -2.701 1.00 89.62 90 LEU A CA 1
ATOM 681 C C . LEU A 1 90 ? 5.813 -3.791 -1.190 1.00 89.62 90 LEU A C 1
ATOM 683 O O . LEU A 1 90 ? 4.716 -3.616 -0.661 1.00 89.62 90 LEU A O 1
ATOM 687 N N . ILE A 1 91 ? 6.909 -4.070 -0.475 1.00 90.44 91 ILE A N 1
ATOM 688 C CA . ILE A 1 91 ? 6.908 -4.196 0.991 1.00 90.44 91 ILE A CA 1
ATOM 689 C C . ILE A 1 91 ? 6.518 -2.870 1.650 1.00 90.44 91 ILE A C 1
ATOM 691 O O . ILE A 1 91 ? 5.668 -2.854 2.540 1.00 90.44 91 ILE A O 1
ATOM 695 N N . ALA A 1 92 ? 7.093 -1.751 1.207 1.00 88.62 92 ALA A N 1
ATOM 696 C CA . ALA A 1 92 ? 6.801 -0.431 1.752 1.00 88.62 92 ALA A CA 1
ATOM 697 C C . ALA A 1 92 ? 5.340 -0.026 1.507 1.00 88.62 92 ALA A C 1
ATOM 699 O O . ALA A 1 92 ? 4.686 0.465 2.424 1.00 88.62 92 ALA A O 1
ATOM 700 N N . GLY A 1 93 ? 4.801 -0.279 0.311 1.00 87.31 93 GLY A N 1
ATOM 701 C CA . GLY A 1 93 ? 3.404 0.006 -0.023 1.00 87.31 93 GLY A CA 1
ATOM 702 C C . GLY A 1 93 ? 2.423 -0.776 0.850 1.00 87.31 93 GLY A C 1
ATOM 703 O O . GLY A 1 93 ? 1.499 -0.194 1.426 1.00 87.31 93 GLY A O 1
ATOM 704 N N . VAL A 1 94 ? 2.663 -2.078 1.027 1.00 89.31 94 VAL A N 1
ATOM 705 C CA . VAL A 1 94 ? 1.860 -2.922 1.924 1.00 89.31 94 VAL A CA 1
ATOM 706 C C . VAL A 1 94 ? 1.988 -2.457 3.374 1.00 89.31 94 VAL A C 1
ATOM 708 O O . VAL A 1 94 ? 0.973 -2.292 4.049 1.00 89.31 94 VAL A O 1
ATOM 711 N N . ALA A 1 95 ? 3.207 -2.194 3.852 1.00 87.69 95 ALA A N 1
ATOM 712 C CA . ALA A 1 95 ? 3.454 -1.765 5.225 1.00 87.69 95 ALA A CA 1
ATOM 713 C C . ALA A 1 95 ? 2.772 -0.426 5.543 1.00 87.69 95 ALA A C 1
ATOM 715 O O . ALA A 1 95 ? 2.084 -0.312 6.556 1.00 87.69 95 ALA A O 1
ATOM 716 N N . VAL A 1 96 ? 2.905 0.573 4.667 1.00 87.75 96 VAL A N 1
ATOM 717 C CA . VAL A 1 96 ? 2.275 1.889 4.845 1.00 87.75 96 VAL A CA 1
ATOM 718 C C . VAL A 1 96 ? 0.754 1.772 4.818 1.00 87.75 96 VAL A C 1
ATOM 720 O O . VAL A 1 96 ? 0.090 2.388 5.650 1.00 87.75 96 VAL A O 1
ATOM 723 N N . SER A 1 97 ? 0.188 0.952 3.930 1.00 86.12 97 SER A N 1
ATOM 724 C CA . SER A 1 97 ? -1.262 0.742 3.861 1.00 86.12 97 SER A CA 1
ATOM 725 C C . SER A 1 97 ? -1.807 0.008 5.094 1.00 86.12 97 SER A C 1
ATOM 727 O O . SER A 1 97 ? -2.807 0.422 5.687 1.00 86.12 97 SER A O 1
ATOM 729 N N . ALA A 1 98 ? -1.110 -1.035 5.552 1.00 84.75 98 ALA A N 1
ATOM 730 C CA . ALA A 1 98 ? -1.463 -1.781 6.757 1.00 84.75 98 ALA A CA 1
ATOM 731 C C . ALA A 1 98 ? -1.397 -0.896 8.015 1.00 84.75 98 ALA A C 1
ATOM 733 O O . ALA A 1 98 ? -2.333 -0.874 8.820 1.00 84.75 98 ALA A O 1
ATOM 734 N N . LEU A 1 99 ? -0.320 -0.114 8.162 1.00 84.69 99 LEU A N 1
ATOM 735 C CA . LEU A 1 99 ? -0.157 0.837 9.262 1.00 84.69 99 LEU A CA 1
ATOM 736 C C . LEU A 1 99 ? -1.176 1.976 9.181 1.00 84.69 99 LEU A C 1
ATOM 738 O O . LEU A 1 99 ? -1.746 2.352 10.203 1.00 84.69 99 LEU A O 1
ATOM 742 N N . GLY A 1 100 ? -1.445 2.498 7.984 1.00 81.56 100 GLY A N 1
ATOM 743 C CA . GLY A 1 100 ? -2.438 3.542 7.743 1.00 81.56 100 GLY A CA 1
ATOM 744 C C . GLY A 1 100 ? -3.847 3.102 8.139 1.00 81.56 100 GLY A C 1
ATOM 745 O O . GLY A 1 100 ? -4.532 3.827 8.863 1.00 81.56 100 GLY A O 1
ATOM 746 N N . SER A 1 101 ? -4.246 1.883 7.758 1.00 78.81 101 SER A N 1
ATOM 747 C CA . SER A 1 101 ? -5.518 1.284 8.179 1.00 78.81 101 SER A CA 1
ATOM 748 C C . SER A 1 101 ? -5.576 1.099 9.702 1.00 78.81 101 SER A C 1
ATOM 750 O O . SER A 1 101 ? -6.506 1.569 10.362 1.00 78.81 101 SER A O 1
ATOM 752 N N . GLY A 1 102 ? -4.530 0.527 10.310 1.00 72.38 102 GLY A N 1
ATOM 753 C CA . GLY A 1 102 ? -4.483 0.307 11.759 1.00 72.38 102 GLY A CA 1
ATOM 754 C C . GLY A 1 102 ? -4.470 1.594 12.603 1.00 72.38 102 GLY A C 1
ATOM 755 O O . GLY A 1 102 ? -5.102 1.655 13.664 1.00 72.38 102 GLY A O 1
ATOM 756 N N . LEU A 1 103 ? -3.770 2.640 12.147 1.00 71.38 103 LEU A N 1
ATOM 757 C CA . LEU A 1 103 ? -3.684 3.942 12.822 1.00 71.38 103 LEU A CA 1
ATOM 758 C C . LEU A 1 103 ? -4.962 4.769 12.657 1.00 71.38 103 LEU A C 1
ATOM 760 O O . LEU A 1 103 ? -5.383 5.419 13.616 1.00 71.38 103 LEU A O 1
ATOM 764 N N . SER A 1 104 ? -5.597 4.711 11.483 1.00 64.38 104 SER A N 1
ATOM 765 C CA . SER A 1 104 ? -6.908 5.315 11.224 1.00 64.38 104 SER A CA 1
ATOM 766 C C . SER A 1 104 ? -7.928 4.868 12.278 1.00 64.38 104 SER A C 1
ATOM 768 O O . SER A 1 104 ? -8.498 5.703 12.984 1.00 64.38 104 SER A O 1
ATOM 770 N N . LEU A 1 105 ? -8.056 3.558 12.516 1.00 62.06 105 LEU A N 1
ATOM 771 C CA . LEU A 1 105 ? -8.974 3.040 13.535 1.00 62.06 105 LEU A CA 1
ATOM 772 C C . LEU A 1 105 ? -8.604 3.454 14.965 1.00 62.06 105 LEU A C 1
ATOM 774 O O . LEU A 1 105 ? -9.496 3.769 15.751 1.00 62.06 105 LEU A O 1
ATOM 778 N N . ARG A 1 106 ? -7.309 3.508 15.319 1.00 60.00 106 ARG A N 1
ATOM 779 C CA . ARG A 1 106 ? -6.866 3.987 16.648 1.00 60.00 106 ARG A CA 1
ATOM 780 C C . ARG A 1 106 ? -7.294 5.427 16.926 1.00 60.00 106 ARG A C 1
ATOM 782 O O . ARG A 1 106 ? -7.573 5.753 18.076 1.00 60.00 106 ARG A O 1
ATOM 789 N N . ARG A 1 107 ? -7.317 6.280 15.898 1.00 55.22 107 ARG A N 1
ATOM 790 C CA . ARG A 1 107 ? -7.666 7.700 16.030 1.00 55.22 107 ARG A CA 1
ATOM 791 C C . ARG A 1 107 ? -9.180 7.932 16.065 1.00 55.22 107 ARG A C 1
ATOM 793 O O . ARG A 1 107 ? -9.608 8.891 16.693 1.00 55.22 107 ARG A O 1
ATOM 800 N N . PHE A 1 108 ? -9.972 7.047 15.455 1.00 51.03 108 PHE A N 1
ATOM 801 C CA . PHE A 1 108 ? -11.437 7.146 15.424 1.00 51.03 108 PHE A CA 1
ATOM 802 C C . PHE A 1 108 ? -12.158 6.427 16.581 1.00 51.03 108 PHE A C 1
ATOM 804 O O . PHE A 1 108 ? -13.243 6.855 16.948 1.00 51.03 108 PHE A O 1
ATOM 811 N N . LEU A 1 109 ? -11.564 5.397 17.202 1.00 49.12 109 LEU A N 1
ATOM 812 C CA . LEU A 1 109 ? -12.113 4.708 18.392 1.00 49.12 109 LEU A CA 1
ATOM 813 C C . LEU A 1 109 ? -11.741 5.371 19.735 1.00 49.12 109 LEU A C 1
ATOM 815 O O . LEU A 1 109 ? -11.994 4.802 20.792 1.00 49.12 109 LEU A O 1
ATOM 819 N N . ARG A 1 110 ? -11.111 6.552 19.707 1.00 39.88 110 ARG A N 1
ATOM 820 C CA . ARG A 1 110 ? -10.827 7.381 20.894 1.00 39.88 110 ARG A CA 1
ATOM 821 C C . ARG A 1 110 ? -11.830 8.538 21.037 1.00 39.88 110 ARG A C 1
ATOM 823 O O . ARG A 1 110 ? -11.441 9.654 21.372 1.00 39.88 110 ARG A O 1
ATOM 830 N N . VAL A 1 111 ? -13.103 8.241 20.772 1.00 44.19 111 VAL A N 1
ATOM 831 C CA . VAL A 1 111 ? -14.279 9.003 21.221 1.00 44.19 111 VAL A CA 1
ATOM 832 C C . VAL A 1 111 ? -15.242 8.020 21.865 1.00 44.19 111 VAL A C 1
ATOM 834 O O . VAL A 1 111 ? -15.445 6.946 21.253 1.00 44.19 111 VAL A O 1
#

Foldseek 3Di:
DVVVVVVVVVVVCVVCVVVVVVCVVVVHDPVVVLVVLLVVLLVVLQVVLVVVLVVVVCCCVVPVVVVCVVDVVSVPPPDPDSVVVSVCSSVVSSVCSSVVSNVVVVVVVPD

Sequence (111 aa):
SVLLVANTIRLSLYARRREVEVMKLVGATDWFIRWPFVIEGILVGALGGLLAVLLLGVSKVALLDPLRAAFPLLAAAETMNFGLLMAILLIAGVAVSALGSGLSLRRFLRV

Secondary structure (DSSP, 8-state):
-HHHHHHHHHHHHHHHHHHHHHHHHTT--HHHHHHHHHHHHHHHHHHHHHHHHHHHHHHIIIIIHHHHHH-HHHHT--PPPHHHHHHHHHHHHHHHHHHHHHHHHHHHS--

pLDDT: mean 75.52, std 11.51, range [39.88, 91.5]